Protein 8JUG (pdb70)

Organism: Homo sapiens (NCBI:txid9606)

Foldseek 3Di:
DWDFDVPQFADPDLEFEEEEPEEAPLDDPVLLVVLLVVLVCLLCQWFSHHYHYDHDDDTQEYEYEDAADDPDPDGHDAPDDDAWAAADGDPDRQLYIYGYNNFHEDCPPDDGDDSSLVSNCRNLRSRGIAADPDPLASRHPDDVHHGDPRSSVVSCVSGNGD

Radius of gyration: 14.59 Å; Cα contacts (8 Å, |Δi|>4): 348; chains: 2; bounding box: 38×33×32 Å

Nearest PDB structures (foldseek):
  8jug-assembly1_A  TM=1.006E+00  e=7.366E-38  Homo sapiens
  8juf-assembly1_A  TM=1.004E+00  e=1.292E-35  Homo sapiens
  8k4z-assembly1_A  TM=1.003E+00  e=5.601E-35  Homo sapiens
  7wxx-assembly1_A  TM=1.002E+00  e=4.047E-34  Homo sapiens
  2y6d-assembly1_A  TM=9.996E-01  e=8.112E-33  Homo sapiens

Solvent-accessible surface area: 8248 Å² total

B-factor: mean 16.6, std 6.63, range [6.47, 47.6]

Sequence (163 aa):
GYSLFPNSPKWTSKVVTYRIVVSYTRDLPHITVDRLVSKALNMWGKEIPLHFRKVVWGTADIMIGFARGAHGDSYPFDGPGNTLAHAFAPGTGLGGDAHFDEDERWTDGSSLGINFLYAATHQLGHSLGMGHSSDPNAVMYPTYNFKLSQDDIKGIQKLYGKRGG

GO terms:
  GO:0030335 positive regulation of cell migration (P, IDA)
  GO:0031293 membrane protein intracellular domain proteolysis (P, IMP)
  GO:0006509 membrane protein ectodomain proteolysis (P, IMP)
  GO:0005576 extracellular region (C, TAS)
  GO:0004222 metalloendopeptidase activity (F, TAS)
  GO:0006508 proteolysis (P, TAS)
  GO:0004252 serine-type endopeptidase activity (F, TAS)
  GO:0022617 extracellular matrix disassembly (P, TAS)
  GO:0030574 collagen catabolic process (P, TAS)
  GO:0005515 protein binding (F, IPI)
  GO:0008237 metallopeptidase activity (F, IDA)
  GO:0006508 proteolysis (P, IDA)
  GO:0004175 endopeptidase activity (F, IDA)
  GO:0070062 extracellular exosome (C, HDA)

Secondary structure (DSSP, 8-state):
-----TT----SSSEEEEEEEE--TTS-HHHHHHHHHHHHHHHHTTSS-EEEE-SSS--SEEEEEE-S--SSS----SSSS--EEE--SSSTTTT-EEEETTS-EESSSSSSEEHHHHHHHHHHHHHT----S-TTSTTSS-------HHHHHHHHHHH---/-

InterPro domains:
  IPR001818 Peptidase M10, metallopeptidase [PF00413] (103-259)
  IPR002477 Peptidoglycan binding-like [PF01471] (31-82)
  IPR006026 Peptidase, metallopeptidase [SM00235] (100-260)
  IPR021158 Peptidase M10A, cysteine switch, zinc binding site [PS00546] (85-92)
  IPR021190 Peptidase M10A [PR00138] (82-95)
  IPR021190 Peptidase M10A [PR00138] (129-144)
  IPR021190 Peptidase M10A [PR00138] (152-180)
  IPR021190 Peptidase M10A [PR00138] (211-236)
  IPR021190 Peptidase M10A [PR00138] (246-259)
  IPR024079 Metallopeptidase, catalytic domain superfamily [G3DSA:3.40.390.10] (22-267)
  IPR033739 Peptidase M10A, catalytic domain [cd04278] (103-259)
  IPR036365 PGBD-like superfamily [SSF47090] (23-92)

Structure (mmCIF, N/CA/C/O backbone):
data_8JUG
#
_entry.id   8JUG
#
_cell.length_a   76.060
_cell.length_b   76.060
_cell.length_c   61.890
_cell.angle_alpha   90.00
_cell.angle_beta   90.00
_cell.angle_gamma   90.00
#
_symmetry.space_group_name_H-M   'I 4'
#
loop_
_entity.id
_entity.type
_entity.pdbx_description
1 polymer Matrilysin
2 polymer 'Peptide Inhibitor'
3 non-polymer 'CALCIUM ION'
4 non-polymer 'ZINC ION'
5 water water
#
loop_
_atom_site.group_PDB
_atom_site.id
_atom_site.type_symbol
_atom_site.label_atom_id
_atom_site.label_alt_id
_atom_site.label_comp_id
_atom_site.label_asym_id
_atom_site.label_entity_id
_atom_site.label_seq_id
_atom_site.pdbx_PDB_ins_code
_atom_site.Cartn_x
_atom_site.Cartn_y
_atom_site.Cartn_z
_atom_site.occupancy
_atom_site.B_iso_or_equiv
_atom_site.auth_seq_id
_atom_site.auth_comp_id
_atom_site.auth_asym_id
_atom_site.auth_atom_id
_atom_site.pdbx_PDB_model_num
ATOM 1 N N . GLY A 1 2 ? 8.652 -18.684 -16.432 1.00 19.01 94 GLY A N 1
ATOM 2 C CA . GLY A 1 2 ? 8.738 -18.693 -14.944 1.00 16.86 94 GLY A CA 1
ATOM 3 C C . GLY A 1 2 ? 8.826 -20.105 -14.391 1.00 15.90 94 GLY A C 1
ATOM 4 O O . GLY A 1 2 ? 9.605 -20.905 -14.906 1.00 15.11 94 GLY A O 1
ATOM 5 N N . TYR A 1 3 ? 8.093 -20.354 -13.317 1.00 15.05 95 TYR A N 1
ATOM 6 C CA . TYR A 1 3 ? 8.152 -21.609 -12.517 1.00 14.97 95 TYR A CA 1
ATOM 7 C C . TYR A 1 3 ? 7.801 -22.829 -13.360 1.00 14.57 95 TYR A C 1
ATOM 8 O O . TYR A 1 3 ? 7.083 -22.742 -14.367 1.00 15.16 95 TYR A O 1
ATOM 17 N N . SER A 1 4 ? 8.304 -23.986 -12.932 1.00 13.37 96 SER A N 1
ATOM 18 C CA . SER A 1 4 ? 7.924 -25.349 -13.401 1.00 12.95 96 SER A CA 1
ATOM 19 C C . SER A 1 4 ? 7.408 -26.130 -12.197 1.00 12.74 96 SER A C 1
ATOM 20 O O . SER A 1 4 ? 7.885 -25.889 -11.077 1.00 11.61 96 SER A O 1
ATOM 23 N N . LEU A 1 5 ? 6.479 -27.034 -12.433 1.00 12.08 97 LEU A N 1
ATOM 24 C CA . LEU A 1 5 ? 6.165 -28.174 -11.530 1.00 12.57 97 LEU A CA 1
ATOM 25 C C . LEU A 1 5 ? 6.881 -29.413 -12.075 1.00 13.12 97 LEU A C 1
ATOM 26 O O . LEU A 1 5 ? 7.870 -29.264 -12.801 1.00 13.80 97 LEU A O 1
ATOM 31 N N . PHE A 1 6 ? 6.381 -30.595 -11.718 1.00 13.55 98 PHE A N 1
ATOM 32 C CA . PHE A 1 6 ? 6.762 -31.878 -12.330 1.00 14.26 98 PHE A CA 1
ATOM 33 C C . PHE A 1 6 ? 5.616 -32.372 -13.202 1.00 14.07 98 PHE A C 1
ATOM 34 O O . PHE A 1 6 ? 4.465 -32.034 -12.983 1.00 13.40 98 PHE A O 1
ATOM 42 N N . PRO A 1 7 ? 5.881 -33.206 -14.215 1.00 14.68 99 PRO A N 1
ATOM 43 C CA . PRO A 1 7 ? 4.793 -33.810 -14.988 1.00 16.68 99 PRO A CA 1
ATOM 44 C C . PRO A 1 7 ? 3.718 -34.438 -14.092 1.00 16.52 99 PRO A C 1
ATOM 45 O O . PRO A 1 7 ? 4.027 -35.214 -13.193 1.00 15.86 99 PRO A O 1
ATOM 49 N N . ASN A 1 8 ? 2.452 -34.081 -14.352 1.00 17.78 100 ASN A N 1
ATOM 50 C CA . ASN A 1 8 ? 1.236 -34.579 -13.668 1.00 17.74 100 ASN A CA 1
ATOM 51 C C . ASN A 1 8 ? 1.185 -34.060 -12.230 1.00 15.87 100 ASN A C 1
ATOM 52 O O . ASN A 1 8 ? 0.410 -34.603 -11.444 1.00 16.11 100 ASN A O 1
ATOM 57 N N . SER A 1 9 ? 1.947 -33.005 -11.919 1.00 14.73 101 SER A N 1
ATOM 58 C CA . SER A 1 9 ? 1.797 -32.239 -10.654 1.00 15.21 101 SER A CA 1
ATOM 59 C C . SER A 1 9 ? 1.759 -33.172 -9.458 1.00 14.25 101 SER A C 1
ATOM 60 O O . SER A 1 9 ? 0.818 -33.091 -8.672 1.00 13.67 101 SER A O 1
ATOM 63 N N . PRO A 1 10 ? 2.800 -33.997 -9.233 1.00 12.37 102 PRO A N 1
ATOM 64 C CA . PRO A 1 10 ? 2.916 -34.707 -7.982 1.00 11.87 102 PRO A CA 1
ATOM 65 C C . PRO A 1 10 ? 2.980 -33.697 -6.827 1.00 11.05 102 PRO A C 1
ATOM 66 O O . PRO A 1 10 ? 3.628 -32.670 -6.879 1.00 11.14 102 PRO A O 1
ATOM 70 N N . LYS A 1 11 ? 2.310 -34.057 -5.759 1.00 12.31 103 LYS A N 1
ATOM 71 C CA . LYS A 1 11 ? 2.194 -33.239 -4.556 1.00 11.84 103 LYS A CA 1
ATOM 72 C C . LYS A 1 11 ? 1.862 -34.147 -3.389 1.00 11.25 103 LYS A C 1
ATOM 73 O O . LYS A 1 11 ? 1.334 -35.267 -3.611 1.00 11.42 103 LYS A O 1
ATOM 79 N N . TRP A 1 12 ? 2.179 -33.672 -2.190 1.00 10.73 104 TRP A N 1
ATOM 80 C CA . TRP A 1 12 ? 1.783 -34.362 -0.952 1.00 10.75 104 TRP A CA 1
ATOM 81 C C . TRP A 1 12 ? 0.252 -34.345 -0.887 1.00 12.13 104 TRP A C 1
ATOM 82 O O . TRP A 1 12 ? -0.334 -33.334 -1.243 1.00 13.00 104 TRP A O 1
ATOM 93 N N . THR A 1 13 ? -0.339 -35.488 -0.550 1.00 12.39 105 THR A N 1
ATOM 94 C CA . THR A 1 13 ? -1.819 -35.616 -0.514 1.00 14.36 105 THR A CA 1
ATOM 95 C C . THR A 1 13 ? -2.370 -35.426 0.893 1.00 15.58 105 THR A C 1
ATOM 96 O O . THR A 1 13 ? -3.595 -35.338 1.029 1.00 17.41 105 THR A O 1
ATOM 100 N N . SER A 1 14 ? -1.551 -35.351 1.924 1.00 17.02 106 SER A N 1
ATOM 101 C CA . SER A 1 14 ? -2.020 -34.982 3.279 1.00 20.50 106 SER A CA 1
ATOM 102 C C . SER A 1 14 ? -1.670 -33.533 3.584 1.00 21.37 106 SER A C 1
ATOM 103 O O . SER A 1 14 ? -0.715 -33.015 2.985 1.00 18.86 106 SER A O 1
ATOM 106 N N . LYS A 1 15 ? -2.408 -32.936 4.516 1.00 19.10 107 LYS A N 1
ATOM 107 C CA . LYS A 1 15 ? -2.149 -31.576 5.036 1.00 20.64 107 LYS A CA 1
ATOM 108 C C . LYS A 1 15 ? -0.916 -31.561 5.942 1.00 18.00 107 LYS A C 1
ATOM 109 O O . LYS A 1 15 ? -0.413 -30.445 6.166 1.00 19.19 107 LYS A O 1
ATOM 115 N N . VAL A 1 16 ? -0.509 -32.708 6.499 1.00 15.87 108 VAL A N 1
ATOM 116 C CA . VAL A 1 16 ? 0.722 -32.826 7.333 1.00 17.24 108 VAL A CA 1
ATOM 117 C C . VAL A 1 16 ? 1.744 -33.665 6.576 1.00 14.88 108 VAL A C 1
ATOM 118 O O . VAL A 1 16 ? 1.398 -34.785 6.124 1.00 13.89 108 VAL A O 1
ATOM 122 N N . VAL A 1 17 ? 2.958 -33.128 6.465 1.00 14.36 109 VAL A N 1
ATOM 123 C CA . VAL A 1 17 ? 4.105 -33.818 5.826 1.00 14.46 109 VAL A CA 1
ATOM 124 C C . VAL A 1 17 ? 5.186 -33.988 6.887 1.00 12.98 109 VAL A C 1
ATOM 125 O O . VAL A 1 17 ? 5.568 -32.988 7.547 1.00 13.44 109 VAL A O 1
ATOM 129 N N . THR A 1 18 ? 5.641 -35.212 7.108 1.00 13.44 110 THR A N 1
ATOM 130 C CA . THR A 1 18 ? 6.694 -35.463 8.121 1.00 13.36 110 THR A CA 1
ATOM 131 C C . THR A 1 18 ? 8.056 -35.334 7.453 1.00 12.45 110 THR A C 1
ATOM 132 O O . THR A 1 18 ? 8.188 -35.609 6.234 1.00 12.23 110 THR A O 1
ATOM 136 N N . TYR A 1 19 ? 9.046 -34.885 8.205 1.00 13.46 111 TYR A N 1
ATOM 137 C CA . TYR A 1 19 ? 10.419 -34.837 7.646 1.00 13.25 111 TYR A CA 1
ATOM 138 C C . TYR A 1 19 ? 11.343 -35.349 8.725 1.00 12.49 111 TYR A C 1
ATOM 139 O O . TYR A 1 19 ? 11.006 -35.205 9.909 1.00 14.75 111 TYR A O 1
ATOM 148 N N . ARG A 1 20 ? 12.469 -35.918 8.312 1.00 11.97 112 ARG A N 1
ATOM 149 C CA . ARG A 1 20 ? 13.512 -36.393 9.255 1.00 11.77 112 ARG A CA 1
ATOM 150 C C . ARG A 1 20 ? 14.872 -36.046 8.677 1.00 13.01 112 ARG A C 1
ATOM 151 O O . ARG A 1 20 ? 15.048 -36.272 7.452 1.00 12.65 112 ARG A O 1
ATOM 159 N N . ILE A 1 21 ? 15.773 -35.517 9.496 1.00 13.25 113 ILE A N 1
ATOM 160 C CA . ILE A 1 21 ? 17.193 -35.390 9.096 1.00 12.96 113 ILE A CA 1
ATOM 161 C C . ILE A 1 21 ? 17.890 -36.655 9.564 1.00 14.36 113 ILE A C 1
ATOM 162 O O . ILE A 1 21 ? 18.057 -36.895 10.810 1.00 14.01 113 ILE A O 1
ATOM 167 N N A VAL A 1 22 ? 18.294 -37.444 8.583 0.50 15.00 114 VAL A N 1
ATOM 168 N N B VAL A 1 22 ? 18.270 -37.496 8.598 0.50 14.63 114 VAL A N 1
ATOM 169 C CA A VAL A 1 22 ? 18.745 -38.842 8.784 0.50 15.00 114 VAL A CA 1
ATOM 170 C CA B VAL A 1 22 ? 18.759 -38.883 8.859 0.50 14.41 114 VAL A CA 1
ATOM 171 C C A VAL A 1 22 ? 20.260 -38.864 8.948 0.50 15.65 114 VAL A C 1
ATOM 172 C C B VAL A 1 22 ? 20.284 -38.905 8.893 0.50 15.30 114 VAL A C 1
ATOM 173 O O A VAL A 1 22 ? 20.791 -39.837 9.502 0.50 17.29 114 VAL A O 1
ATOM 174 O O B VAL A 1 22 ? 20.853 -39.937 9.302 0.50 17.02 114 VAL A O 1
ATOM 181 N N . SER A 1 23 ? 20.945 -37.837 8.464 1.00 15.23 115 SER A N 1
ATOM 182 C CA . SER A 1 23 ? 22.413 -37.828 8.465 1.00 15.83 115 SER A CA 1
ATOM 183 C C . SER A 1 23 ? 22.879 -36.397 8.324 1.00 15.35 115 SER A C 1
ATOM 184 O O . SER A 1 23 ? 22.277 -35.652 7.554 1.00 16.37 115 SER A O 1
ATOM 187 N N . TYR A 1 24 ? 23.927 -36.080 9.072 1.00 16.22 116 TYR A N 1
ATOM 188 C CA . TYR A 1 24 ? 24.388 -34.701 9.294 1.00 15.98 116 TYR A CA 1
ATOM 189 C C . TYR A 1 24 ? 25.744 -34.530 8.614 1.00 17.20 116 TYR A C 1
ATOM 190 O O . TYR A 1 24 ? 26.307 -35.489 8.098 1.00 19.75 116 TYR A O 1
ATOM 199 N N . THR A 1 25 ? 26.227 -33.289 8.543 1.00 18.79 117 THR A N 1
ATOM 200 C CA . THR A 1 25 ? 27.566 -32.927 8.016 1.00 20.01 117 THR A CA 1
ATOM 201 C C . THR A 1 25 ? 28.462 -32.526 9.185 1.00 19.24 117 THR A C 1
ATOM 202 O O . THR A 1 25 ? 27.959 -31.906 10.137 1.00 20.87 117 THR A O 1
ATOM 206 N N . ARG A 1 26 ? 29.740 -32.886 9.112 1.00 22.25 118 ARG A N 1
ATOM 207 C CA . ARG A 1 26 ? 30.803 -32.467 10.063 1.00 23.67 118 ARG A CA 1
ATOM 208 C C . ARG A 1 26 ? 30.977 -30.943 9.991 1.00 22.03 118 ARG A C 1
ATOM 209 O O . ARG A 1 26 ? 31.528 -30.376 10.926 1.00 21.41 118 ARG A O 1
ATOM 217 N N . ASP A 1 27 ? 30.528 -30.303 8.907 1.00 18.94 119 ASP A N 1
ATOM 218 C CA . ASP A 1 27 ? 30.726 -28.852 8.647 1.00 18.26 119 ASP A CA 1
ATOM 219 C C . ASP A 1 27 ? 29.936 -28.000 9.641 1.00 18.71 119 ASP A C 1
ATOM 220 O O . ASP A 1 27 ? 30.324 -26.851 9.772 1.00 18.07 119 ASP A O 1
ATOM 225 N N . LEU A 1 28 ? 28.897 -28.553 10.278 1.00 18.38 120 LEU A N 1
ATOM 226 C CA . LEU A 1 28 ? 27.894 -27.804 11.077 1.00 19.53 120 LEU A CA 1
ATOM 227 C C . LEU A 1 28 ? 27.450 -28.590 12.301 1.00 19.71 120 LEU A C 1
ATOM 228 O O . LEU A 1 28 ? 27.363 -29.822 12.296 1.00 19.01 120 LEU A O 1
ATOM 233 N N . PRO A 1 29 ? 27.046 -27.894 13.382 1.00 19.96 121 PRO A N 1
ATOM 234 C CA . PRO A 1 29 ? 26.402 -28.580 14.492 1.00 19.25 121 PRO A CA 1
ATOM 235 C C . PRO A 1 29 ? 25.090 -29.207 13.975 1.00 17.37 121 PRO A C 1
ATOM 236 O O . PRO A 1 29 ? 24.477 -28.702 13.017 1.00 17.29 121 PRO A O 1
ATOM 240 N N . HIS A 1 30 ? 24.689 -30.319 14.568 1.00 16.17 122 HIS A N 1
ATOM 241 C CA . HIS A 1 30 ? 23.411 -30.972 14.188 1.00 15.62 122 HIS A CA 1
ATOM 242 C C . HIS A 1 30 ? 22.238 -30.000 14.341 1.00 16.19 122 HIS A C 1
ATOM 243 O O . HIS A 1 30 ? 21.347 -30.003 13.473 1.00 15.99 122 HIS A O 1
ATOM 250 N N . ILE A 1 31 ? 22.209 -29.227 15.427 1.00 16.13 123 ILE A N 1
ATOM 251 C CA . ILE A 1 31 ? 21.034 -28.384 15.765 1.00 16.97 123 ILE A CA 1
ATOM 252 C C . ILE A 1 31 ? 20.952 -27.262 14.724 1.00 15.73 123 ILE A C 1
ATOM 253 O O . ILE A 1 31 ? 19.845 -26.794 14.436 1.00 16.33 123 ILE A O 1
ATOM 258 N N . THR A 1 32 ? 22.083 -26.847 14.169 1.00 15.75 124 THR A N 1
ATOM 259 C CA . THR A 1 32 ? 22.122 -25.806 13.118 1.00 17.11 124 THR A CA 1
ATOM 260 C C . THR A 1 32 ? 21.461 -26.356 11.855 1.00 16.76 124 THR A C 1
ATOM 261 O O . THR A 1 32 ? 20.646 -25.625 11.259 1.00 16.25 124 THR A O 1
ATOM 265 N N . VAL A 1 33 ? 21.820 -27.571 11.423 1.00 14.85 125 VAL A N 1
ATOM 266 C CA . VAL A 1 33 ? 21.147 -28.201 10.255 1.00 16.53 125 VAL A CA 1
ATOM 267 C C . VAL A 1 33 ? 19.646 -28.307 10.546 1.00 15.57 125 VAL A C 1
ATOM 268 O O . VAL A 1 33 ? 18.866 -27.976 9.674 1.00 15.18 125 VAL A O 1
ATOM 272 N N . ASP A 1 34 ? 19.256 -28.701 11.762 1.00 15.56 126 ASP A N 1
ATOM 273 C CA . ASP A 1 34 ? 17.824 -28.850 12.143 1.00 16.38 126 ASP A CA 1
ATOM 274 C C . ASP A 1 34 ? 17.084 -27.520 11.974 1.00 16.48 126 ASP A C 1
ATOM 275 O O . ASP A 1 34 ? 15.976 -27.468 11.392 1.00 15.27 126 ASP A O 1
ATOM 280 N N . ARG A 1 35 ? 17.657 -26.456 12.506 1.00 16.13 127 ARG A N 1
ATOM 281 C CA . ARG A 1 35 ? 16.991 -25.131 12.495 1.00 15.71 127 ARG A CA 1
ATOM 282 C C . ARG A 1 35 ? 16.896 -24.609 11.061 1.00 13.74 127 ARG A C 1
ATOM 283 O O . ARG A 1 35 ? 15.869 -24.023 10.695 1.00 13.61 127 ARG A O 1
ATOM 291 N N . LEU A 1 36 ? 17.961 -24.751 10.276 1.00 13.55 128 LEU A N 1
ATOM 292 C CA . LEU A 1 36 ? 17.962 -24.273 8.883 1.00 13.47 128 LEU A CA 1
ATOM 293 C C . LEU A 1 36 ? 16.980 -25.085 8.033 1.00 12.65 128 LEU A C 1
ATOM 294 O O . LEU A 1 36 ? 16.267 -24.498 7.189 1.00 12.54 128 LEU A O 1
ATOM 299 N N . VAL A 1 37 ? 16.904 -26.403 8.235 1.00 12.86 129 VAL A N 1
ATOM 300 C CA . VAL A 1 37 ? 15.880 -27.186 7.498 1.00 12.41 129 VAL A CA 1
ATOM 301 C C . VAL A 1 37 ? 14.487 -26.663 7.893 1.00 12.72 129 VAL A C 1
ATOM 302 O O . VAL A 1 37 ? 13.643 -26.478 6.979 1.00 13.29 129 VAL A O 1
ATOM 306 N N . SER A 1 38 ? 14.245 -26.434 9.190 1.00 15.37 130 SER A N 1
ATOM 307 C CA . SER A 1 38 ? 12.932 -25.916 9.659 1.00 15.78 130 SER A CA 1
ATOM 308 C C . SER A 1 38 ? 12.663 -24.582 8.959 1.00 16.19 130 SER A C 1
ATOM 309 O O . SER A 1 38 ? 11.502 -24.345 8.482 1.00 15.85 130 SER A O 1
ATOM 312 N N . LYS A 1 39 ? 13.676 -23.719 8.876 1.00 16.48 131 LYS A N 1
ATOM 313 C CA . LYS A 1 39 ? 13.521 -22.355 8.296 1.00 17.05 131 LYS A CA 1
ATOM 314 C C . LYS A 1 39 ? 13.184 -22.495 6.805 1.00 16.10 131 LYS A C 1
ATOM 315 O O . LYS A 1 39 ? 12.217 -21.858 6.335 1.00 15.58 131 LYS A O 1
ATOM 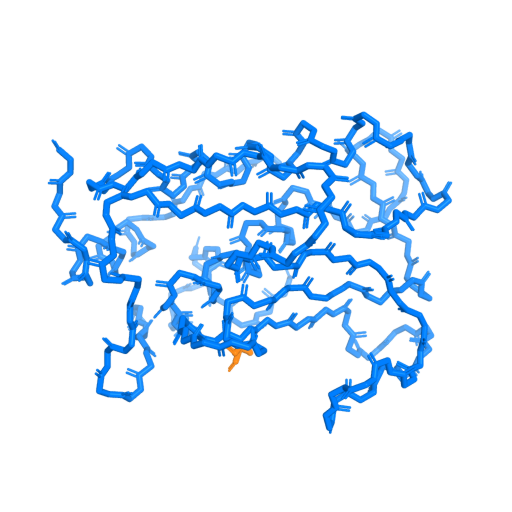321 N N . ALA A 1 40 ? 13.892 -23.380 6.095 1.00 13.59 132 ALA A N 1
ATOM 322 C CA . ALA A 1 40 ? 13.653 -23.652 4.668 1.00 12.82 132 ALA A CA 1
ATOM 323 C C . ALA A 1 40 ? 12.207 -24.118 4.480 1.00 14.89 132 ALA A C 1
ATOM 324 O O . ALA A 1 40 ? 11.501 -23.583 3.595 1.00 14.65 132 ALA A O 1
ATOM 326 N N . LEU A 1 41 ? 11.788 -25.118 5.248 1.00 13.74 133 LEU A N 1
ATOM 327 C CA . LEU A 1 41 ? 10.413 -25.656 5.061 1.00 15.12 133 LEU A CA 1
ATOM 328 C C . LEU A 1 41 ? 9.389 -24.539 5.291 1.00 15.95 133 LEU A C 1
ATOM 329 O O . LEU A 1 41 ? 8.402 -24.463 4.490 1.00 16.49 133 LEU A O 1
ATOM 334 N N . ASN A 1 42 ? 9.597 -23.707 6.325 1.00 16.49 134 ASN A N 1
ATOM 335 C CA . ASN A 1 42 ? 8.601 -22.660 6.698 1.00 18.31 134 ASN A CA 1
ATOM 336 C C . ASN A 1 42 ? 8.545 -21.566 5.635 1.00 18.20 134 ASN A C 1
ATOM 337 O O . ASN A 1 42 ? 7.462 -20.964 5.450 1.00 17.50 134 ASN A O 1
ATOM 342 N N . MET A 1 43 ? 9.628 -21.353 4.910 1.00 16.60 135 MET A N 1
ATOM 343 C CA . MET A 1 43 ? 9.611 -20.342 3.822 1.00 17.79 135 MET A CA 1
ATOM 344 C C . MET A 1 43 ? 8.582 -20.754 2.770 1.00 17.55 135 MET A C 1
ATOM 345 O O . MET A 1 43 ? 7.855 -19.867 2.260 1.00 17.28 135 MET A O 1
ATOM 350 N N . TRP A 1 44 ? 8.473 -22.060 2.485 1.00 15.36 136 TRP A N 1
ATOM 351 C CA . TRP A 1 44 ? 7.443 -22.590 1.564 1.00 13.43 136 TRP A CA 1
ATOM 352 C C . TRP A 1 44 ? 6.102 -22.696 2.309 1.00 14.06 136 TRP A C 1
ATOM 353 O O . TRP A 1 44 ? 5.023 -22.304 1.761 1.00 14.05 136 TRP A O 1
ATOM 364 N N . GLY A 1 45 ? 6.134 -23.233 3.530 1.00 15.93 137 GLY A N 1
ATOM 365 C CA . GLY A 1 45 ? 4.928 -23.624 4.273 1.00 17.18 137 GLY A CA 1
ATOM 366 C C . GLY A 1 45 ? 4.038 -22.438 4.564 1.00 17.60 137 GLY A C 1
ATOM 367 O O . GLY A 1 45 ? 2.812 -22.604 4.506 1.00 18.81 137 GLY A O 1
ATOM 368 N N . LYS A 1 46 ? 4.626 -21.266 4.823 1.00 17.18 138 LYS A N 1
ATOM 369 C CA . LYS A 1 46 ? 3.850 -20.025 5.147 1.00 17.78 138 LYS A CA 1
ATOM 370 C C . LYS A 1 46 ? 2.935 -19.628 3.966 1.00 18.82 138 LYS A C 1
ATOM 371 O O . LYS A 1 46 ? 1.964 -18.887 4.214 1.00 20.02 138 LYS A O 1
ATOM 377 N N . GLU A 1 47 ? 3.198 -20.070 2.732 1.00 16.01 139 GLU A N 1
ATOM 378 C CA . GLU A 1 47 ? 2.441 -19.676 1.514 1.00 16.82 139 GLU A CA 1
ATOM 379 C C . GLU A 1 47 ? 1.257 -20.607 1.241 1.00 16.30 139 GLU A C 1
ATOM 380 O O . GLU A 1 47 ? 0.352 -20.215 0.455 1.00 18.14 139 GLU A O 1
ATOM 386 N N . ILE A 1 48 ? 1.236 -21.797 1.823 1.00 16.07 140 ILE A N 1
ATOM 387 C CA . ILE A 1 48 ? 0.356 -22.918 1.364 1.00 16.73 140 ILE A CA 1
ATOM 388 C C . ILE A 1 48 ? -0.311 -23.608 2.546 1.00 18.23 140 ILE A C 1
ATOM 389 O O . ILE A 1 48 ? 0.138 -23.517 3.680 1.00 18.79 140 ILE A O 1
ATOM 394 N N . PRO A 1 49 ? -1.396 -24.359 2.287 1.00 19.23 141 PRO A N 1
ATOM 395 C CA . PRO A 1 49 ? -2.042 -25.139 3.338 1.00 20.83 141 PRO A CA 1
ATOM 396 C C . PRO A 1 49 ? -1.325 -26.490 3.479 1.00 21.44 141 PRO A C 1
ATOM 397 O O . PRO A 1 49 ? -1.759 -27.512 2.963 1.00 20.97 141 PRO A O 1
ATOM 401 N N . LEU A 1 50 ? -0.153 -26.421 4.109 1.00 20.11 142 LEU A N 1
ATOM 402 C CA . LEU A 1 50 ? 0.716 -27.591 4.373 1.00 19.55 142 LEU A CA 1
ATOM 403 C C . LEU A 1 50 ? 1.467 -27.300 5.673 1.00 18.78 142 LEU A C 1
ATOM 404 O O . LEU A 1 50 ? 1.936 -26.169 5.834 1.00 16.90 142 LEU A O 1
ATOM 409 N N . HIS A 1 51 ? 1.502 -28.278 6.567 1.00 18.54 143 HIS A N 1
ATOM 410 C CA . HIS A 1 51 ? 2.210 -28.257 7.875 1.00 19.73 143 HIS A CA 1
ATOM 411 C C . HIS A 1 51 ? 3.314 -29.311 7.838 1.00 17.67 143 HIS A C 1
ATOM 412 O O . HIS A 1 51 ? 3.100 -30.414 7.318 1.00 17.09 143 HIS A O 1
ATOM 419 N N . PHE A 1 52 ? 4.475 -28.982 8.389 1.00 16.35 144 PHE A N 1
ATOM 420 C CA . PHE A 1 52 ? 5.617 -29.916 8.485 1.00 15.53 144 PHE A CA 1
ATO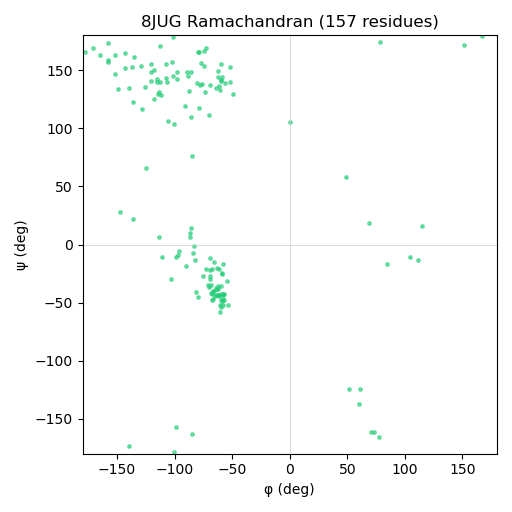M 421 C C . PHE A 1 52 ? 5.760 -30.384 9.940 1.00 16.32 144 PHE A C 1
ATOM 422 O O . PHE A 1 52 ? 5.648 -29.579 10.866 1.00 16.76 144 PHE A O 1
ATOM 430 N N . ARG A 1 53 ? 6.059 -31.670 10.118 1.00 16.93 145 ARG A N 1
ATOM 431 C CA . ARG A 1 53 ? 6.253 -32.291 11.446 1.00 17.77 145 ARG A CA 1
ATOM 432 C C . ARG A 1 53 ? 7.596 -33.016 11.408 1.00 17.23 145 ARG A C 1
ATOM 433 O O . ARG A 1 53 ? 7.734 -33.941 10.611 1.00 15.98 145 ARG A O 1
ATOM 441 N N . LYS A 1 54 ? 8.526 -32.581 12.240 1.00 17.03 146 LYS A N 1
ATOM 442 C CA . LYS A 1 54 ? 9.858 -33.199 12.402 1.00 17.28 146 LYS A CA 1
ATOM 443 C C . LYS A 1 54 ? 9.677 -34.506 13.176 1.00 18.04 146 LYS A C 1
ATOM 444 O O . LYS A 1 54 ? 8.944 -34.490 14.211 1.00 18.62 146 LYS A O 1
ATOM 450 N N . VAL A 1 55 ? 10.273 -35.593 12.674 1.00 16.92 147 VAL A N 1
ATOM 451 C CA . VAL A 1 55 ? 10.422 -36.864 13.429 1.00 17.09 147 VAL A CA 1
ATOM 452 C C . VAL A 1 55 ? 11.916 -37.175 13.531 1.00 18.08 147 VAL A C 1
ATOM 453 O O . VAL A 1 55 ? 12.715 -36.702 12.677 1.00 16.78 147 VAL A O 1
ATOM 457 N N . VAL A 1 56 ? 12.300 -37.936 14.543 1.00 16.77 148 VAL A N 1
ATOM 458 C CA . VAL A 1 56 ? 13.748 -38.201 14.789 1.00 17.39 148 VAL A CA 1
ATOM 459 C C . VAL A 1 56 ? 14.098 -39.670 14.570 1.00 18.08 148 VAL A C 1
ATOM 460 O O . VAL A 1 56 ? 15.272 -40.011 14.778 1.00 17.43 148 VAL A O 1
ATOM 464 N N . TRP A 1 57 ? 13.160 -40.472 14.080 1.00 16.73 149 TRP A N 1
ATOM 465 C CA . TRP A 1 57 ? 13.356 -41.930 13.873 1.00 17.07 149 TRP A CA 1
ATOM 466 C C . TRP A 1 57 ? 12.461 -42.365 12.720 1.00 15.75 149 TRP A C 1
ATOM 467 O O . TRP A 1 57 ? 11.474 -41.625 12.412 1.00 16.03 149 TRP A O 1
ATOM 478 N N . GLY A 1 58 ? 12.755 -43.550 12.169 1.00 17.62 150 GLY A N 1
ATOM 479 C CA . GLY A 1 58 ? 11.889 -44.242 11.207 1.00 16.55 150 GLY A CA 1
ATOM 480 C C . GLY A 1 58 ? 11.872 -43.525 9.887 1.00 16.50 150 GLY A C 1
ATOM 481 O O . GLY A 1 58 ? 12.786 -42.723 9.609 1.00 15.98 150 GLY A O 1
ATOM 482 N N . THR A 1 59 ? 10.867 -43.805 9.077 1.00 18.47 151 THR A N 1
ATOM 483 C CA . THR A 1 59 ? 10.825 -43.256 7.710 1.00 21.32 151 THR A CA 1
ATOM 484 C C . THR A 1 59 ? 9.770 -42.150 7.684 1.00 20.00 151 THR A C 1
ATOM 485 O O . THR A 1 59 ? 8.588 -42.441 7.752 1.00 23.08 151 THR A O 1
ATOM 489 N N . ALA A 1 60 ? 10.212 -40.894 7.626 1.00 16.68 152 ALA A N 1
ATOM 490 C CA . ALA A 1 60 ? 9.367 -39.723 7.328 1.00 15.42 152 ALA A CA 1
ATOM 491 C C . ALA A 1 60 ? 9.118 -39.594 5.816 1.00 14.59 152 ALA A C 1
ATOM 492 O O . ALA A 1 60 ? 9.829 -40.197 5.005 1.00 13.72 152 ALA A O 1
ATOM 494 N N . ASP A 1 61 ? 8.141 -38.765 5.460 1.00 12.06 153 ASP A N 1
ATOM 495 C CA . ASP A 1 61 ? 7.819 -38.478 4.039 1.00 12.49 153 ASP A CA 1
ATOM 496 C C . ASP A 1 61 ? 9.060 -37.875 3.397 1.00 11.20 153 ASP A C 1
ATOM 497 O O . ASP A 1 61 ? 9.423 -38.314 2.329 1.00 11.04 153 ASP A O 1
ATOM 502 N N . ILE A 1 62 ? 9.591 -36.817 3.988 1.00 11.07 154 ILE A N 1
ATOM 503 C CA . ILE A 1 62 ? 10.784 -36.147 3.418 1.00 10.88 154 ILE A CA 1
ATOM 504 C C . ILE A 1 62 ? 12.004 -36.616 4.223 1.00 10.36 154 ILE A C 1
ATOM 505 O O . ILE A 1 62 ? 12.163 -36.165 5.390 1.00 10.65 154 ILE A O 1
ATOM 510 N N . MET A 1 63 ? 12.808 -37.526 3.668 1.00 10.74 155 MET A N 1
ATOM 511 C CA . MET A 1 63 ? 14.065 -38.004 4.298 1.00 10.96 155 MET A CA 1
ATOM 512 C C . MET A 1 63 ? 15.194 -37.096 3.799 1.00 10.41 155 MET A C 1
ATOM 513 O O . MET A 1 63 ? 15.373 -36.995 2.598 1.00 9.38 155 MET A O 1
ATOM 518 N N . ILE A 1 64 ? 15.846 -36.403 4.717 1.00 10.39 156 ILE A N 1
ATOM 519 C CA . ILE A 1 64 ? 16.904 -35.403 4.407 1.00 10.61 156 ILE A CA 1
ATOM 520 C C . ILE A 1 64 ? 18.237 -35.882 4.927 1.00 10.46 156 ILE A C 1
ATOM 521 O O . ILE A 1 64 ? 18.322 -36.265 6.091 1.00 11.23 156 ILE A O 1
ATOM 526 N N . GLY A 1 65 ? 19.272 -35.836 4.116 1.00 10.58 157 GLY A N 1
ATOM 527 C CA . GLY A 1 65 ? 20.572 -36.167 4.708 1.00 10.04 157 GLY A CA 1
ATOM 528 C C . GLY A 1 65 ? 21.721 -35.893 3.798 1.00 9.85 157 GLY A C 1
ATOM 529 O O . GLY A 1 65 ? 21.501 -35.573 2.621 1.00 10.51 157 GLY A O 1
ATOM 530 N N . PHE A 1 66 ? 22.909 -35.962 4.371 1.00 10.13 158 PHE A N 1
ATOM 531 C CA . PHE A 1 66 ? 24.219 -35.797 3.714 1.00 10.47 158 PHE A CA 1
ATOM 532 C C . PHE A 1 66 ? 24.769 -37.179 3.426 1.00 10.66 158 PHE A C 1
ATOM 533 O O . PHE A 1 66 ? 24.545 -38.090 4.233 1.00 10.50 158 PHE A O 1
ATOM 541 N N . ALA A 1 67 ? 25.428 -37.334 2.296 1.00 10.88 159 ALA A N 1
ATOM 542 C CA . ALA A 1 67 ? 25.992 -38.631 1.892 1.00 10.87 159 ALA A CA 1
ATOM 543 C C . ALA A 1 67 ? 27.212 -38.392 1.011 1.00 11.79 159 ALA A C 1
ATOM 544 O O . ALA A 1 67 ? 27.241 -37.381 0.285 1.00 10.94 159 ALA A O 1
ATOM 546 N N . ARG A 1 68 ? 28.226 -39.252 1.080 1.00 12.73 160 ARG A N 1
ATOM 547 C CA . ARG A 1 68 ? 29.219 -39.279 -0.015 1.00 14.31 160 ARG A CA 1
ATOM 548 C C . ARG A 1 68 ? 28.967 -40.444 -0.974 1.00 11.49 160 ARG A C 1
ATOM 549 O O . ARG A 1 68 ? 28.462 -41.506 -0.554 1.00 11.60 160 ARG A O 1
ATOM 557 N N . GLY A 1 69 ? 29.227 -40.213 -2.250 1.00 9.72 161 GLY A N 1
ATOM 558 C CA . GLY A 1 69 ? 29.186 -41.241 -3.289 1.00 11.20 161 GLY A CA 1
ATOM 559 C C . GLY A 1 69 ? 27.818 -41.873 -3.395 1.00 9.58 161 GLY A C 1
ATOM 560 O O . GLY A 1 69 ? 26.743 -41.181 -3.263 1.00 10.30 161 GLY A O 1
ATOM 561 N N . ALA A 1 70 ? 27.772 -43.200 -3.536 1.00 9.34 162 ALA A N 1
ATOM 562 C CA . ALA A 1 70 ? 26.499 -43.921 -3.768 1.00 9.70 162 ALA A CA 1
ATOM 563 C C . ALA A 1 70 ? 25.812 -44.089 -2.420 1.00 10.18 162 ALA A C 1
ATOM 564 O O . ALA A 1 70 ? 26.452 -44.346 -1.403 1.00 10.82 162 ALA A O 1
ATOM 566 N N . HIS A 1 71 ? 24.498 -43.902 -2.417 1.00 9.02 163 HIS A N 1
ATOM 567 C CA . HIS A 1 71 ? 23.745 -43.864 -1.167 1.00 10.54 163 HIS A CA 1
ATOM 568 C C . HIS A 1 71 ? 22.339 -44.423 -1.372 1.00 10.77 163 HIS A C 1
ATOM 569 O O . HIS A 1 71 ? 21.521 -44.156 -0.491 1.00 11.74 163 HIS A O 1
ATOM 576 N N . GLY A 1 72 ? 22.168 -45.333 -2.340 1.00 12.29 164 GLY A N 1
ATOM 577 C CA . GLY A 1 72 ? 20.989 -46.217 -2.350 1.00 13.35 164 GLY A CA 1
ATOM 578 C C . GLY A 1 72 ? 19.974 -45.799 -3.380 1.00 13.80 164 GLY A C 1
ATOM 579 O O . GLY A 1 72 ? 19.115 -46.654 -3.661 1.00 17.35 164 GLY A O 1
ATOM 580 N N . ASP A 1 73 ? 20.096 -44.616 -3.993 1.00 12.67 165 ASP A N 1
ATOM 581 C CA . ASP A 1 73 ? 19.269 -44.228 -5.172 1.00 14.51 165 ASP A CA 1
ATOM 582 C C . ASP A 1 73 ? 20.141 -44.411 -6.450 1.00 15.76 165 ASP A C 1
ATOM 583 O O . ASP A 1 73 ? 21.366 -44.705 -6.337 1.00 22.09 165 ASP A O 1
ATOM 588 N N . SER A 1 74 ? 19.611 -44.158 -7.638 1.00 20.65 166 SER A N 1
ATOM 589 C CA . SER A 1 74 ? 20.353 -44.326 -8.924 1.00 21.78 166 SER A CA 1
ATOM 590 C C . SER A 1 74 ? 21.160 -43.074 -9.244 1.00 18.86 166 SER A C 1
ATOM 591 O O . SER A 1 74 ? 21.537 -42.920 -10.423 1.00 21.60 166 SER A O 1
ATOM 594 N N . TYR A 1 75 ? 21.348 -42.170 -8.260 1.00 18.69 167 TYR A N 1
ATOM 595 C CA . TYR A 1 75 ? 22.003 -40.846 -8.438 1.00 16.35 167 TYR A CA 1
ATOM 596 C C . TYR A 1 75 ? 23.171 -40.705 -7.465 1.00 13.83 167 TYR A C 1
ATOM 597 O O . TYR A 1 75 ? 23.168 -39.912 -6.525 1.00 12.03 167 TYR A O 1
ATOM 606 N N . PRO A 1 76 ? 24.236 -41.517 -7.606 1.00 12.66 168 PRO A N 1
ATOM 607 C CA . PRO A 1 76 ? 25.34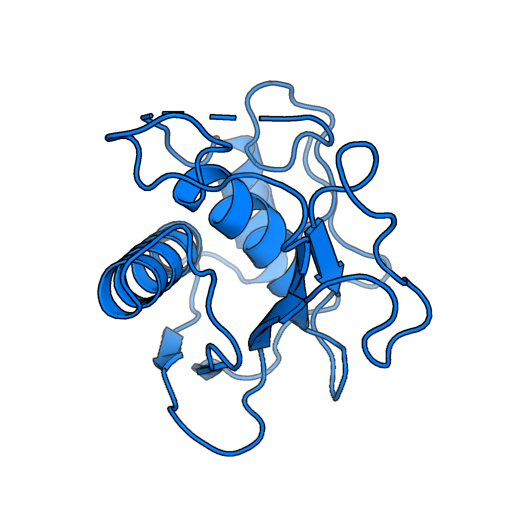5 -41.419 -6.683 1.00 11.25 168 PRO A CA 1
ATOM 608 C C . PRO A 1 76 ? 25.978 -40.023 -6.787 1.00 11.15 168 PRO A C 1
ATOM 609 O O . PRO A 1 76 ? 26.091 -39.460 -7.852 1.00 11.71 168 PRO A O 1
ATOM 613 N N . PHE A 1 77 ? 26.419 -39.525 -5.648 1.00 10.31 169 PHE A N 1
ATOM 614 C CA . PHE A 1 77 ? 27.243 -38.303 -5.613 1.00 10.13 169 PHE A CA 1
ATOM 615 C C . PHE A 1 77 ? 28.639 -38.636 -6.141 1.00 11.13 169 PHE A C 1
ATOM 616 O O . PHE A 1 77 ? 29.033 -39.820 -6.299 1.00 11.52 169 PHE A O 1
ATOM 624 N N . ASP A 1 78 ? 29.403 -37.572 -6.373 1.00 11.65 170 ASP A N 1
ATOM 625 C CA . ASP A 1 78 ? 30.488 -37.588 -7.382 1.00 11.71 170 ASP A CA 1
ATOM 626 C C . ASP A 1 78 ? 31.731 -36.912 -6.811 1.00 11.53 170 ASP A C 1
ATOM 627 O O . ASP A 1 78 ? 32.616 -36.561 -7.596 1.00 14.65 170 ASP A O 1
ATOM 632 N N . GLY A 1 79 ? 31.827 -36.843 -5.495 1.00 11.80 171 GLY A N 1
ATOM 633 C CA . GLY A 1 79 ? 32.946 -36.261 -4.745 1.00 11.17 171 GLY A CA 1
ATOM 634 C C . GLY A 1 79 ? 32.922 -34.737 -4.836 1.00 12.09 171 GLY A C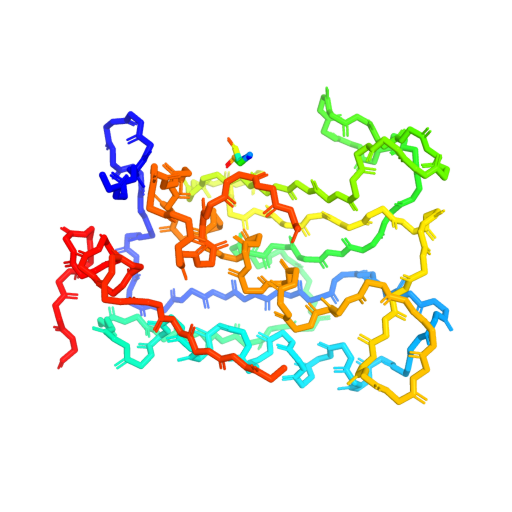 1
ATOM 635 O O . GLY A 1 79 ? 31.907 -34.146 -5.193 1.00 12.20 171 GLY A O 1
ATOM 636 N N . PRO A 1 80 ? 34.069 -34.081 -4.546 1.00 11.58 172 PRO A N 1
ATOM 637 C CA . PRO A 1 80 ? 34.129 -32.614 -4.537 1.00 11.88 172 PRO A CA 1
ATOM 638 C C . PRO A 1 80 ? 33.782 -31.991 -5.901 1.00 12.40 172 PRO A C 1
ATOM 639 O O . PRO A 1 80 ? 34.266 -32.403 -6.958 1.00 14.27 172 PRO A O 1
ATOM 643 N N . GLY A 1 81 ? 32.916 -30.979 -5.850 1.00 11.02 173 GLY A N 1
ATOM 644 C CA . GLY A 1 81 ? 32.463 -30.272 -7.052 1.00 11.69 173 GLY A CA 1
ATOM 645 C C . GLY A 1 81 ? 31.425 -31.020 -7.851 1.00 12.07 173 GLY A C 1
ATOM 646 O O . GLY A 1 81 ? 30.777 -31.955 -7.302 1.00 10.54 173 GLY A O 1
ATOM 647 N N . ASN A 1 82 ? 31.186 -30.587 -9.092 1.00 13.60 174 ASN A N 1
ATOM 648 C CA . ASN A 1 82 ? 30.088 -31.114 -9.948 1.00 14.59 174 ASN A CA 1
ATOM 649 C C . ASN A 1 82 ? 28.784 -31.054 -9.138 1.00 14.25 174 ASN A C 1
ATOM 650 O O . ASN A 1 82 ? 28.450 -29.970 -8.639 1.00 14.99 174 ASN A O 1
ATOM 655 N N . THR A 1 83 ? 28.076 -32.174 -8.969 1.00 12.42 175 THR A N 1
ATOM 656 C CA . THR A 1 83 ? 26.749 -32.151 -8.301 1.00 12.36 175 THR A CA 1
ATOM 657 C C . THR A 1 83 ? 26.910 -31.845 -6.806 1.00 11.87 175 THR A C 1
ATOM 658 O O . THR A 1 83 ? 27.851 -32.367 -6.184 1.00 10.84 175 THR A O 1
ATOM 662 N N . LEU A 1 84 ? 26.046 -30.983 -6.269 1.00 10.33 176 LEU A N 1
ATOM 663 C CA . LEU A 1 84 ? 26.110 -30.553 -4.866 1.00 10.51 176 LEU A CA 1
ATOM 664 C C . LEU A 1 84 ? 25.044 -31.264 -4.045 1.00 9.73 176 LEU A C 1
ATOM 665 O O . LEU A 1 84 ? 25.256 -31.461 -2.866 1.00 10.53 176 LEU A O 1
ATOM 670 N N . ALA A 1 85 ? 23.919 -31.620 -4.657 1.00 10.56 177 ALA A N 1
ATOM 671 C CA . ALA A 1 85 ? 22.712 -32.023 -3.930 1.00 10.36 177 ALA A CA 1
ATOM 672 C C . ALA A 1 85 ? 21.689 -32.400 -4.968 1.00 9.65 177 ALA A C 1
ATOM 673 O O . ALA A 1 85 ? 21.785 -32.014 -6.161 1.00 9.29 177 ALA A O 1
ATOM 675 N N . HIS A 1 86 ? 20.633 -33.065 -4.523 1.00 9.52 178 HIS A N 1
ATOM 676 C CA . HIS A 1 86 ? 19.505 -33.390 -5.421 1.00 8.99 178 HIS A CA 1
ATOM 677 C C . HIS A 1 86 ? 18.289 -33.802 -4.578 1.00 8.07 178 HIS A C 1
ATOM 678 O O . HIS A 1 86 ? 18.436 -34.064 -3.381 1.00 7.80 178 HIS A O 1
ATOM 685 N N . ALA A 1 87 ? 17.092 -33.804 -5.153 1.00 8.56 179 ALA A N 1
ATOM 686 C CA . ALA A 1 87 ? 15.864 -34.057 -4.375 1.00 8.09 179 ALA A CA 1
ATOM 687 C C . ALA A 1 87 ? 14.792 -34.540 -5.329 1.00 8.69 179 ALA A C 1
ATOM 688 O O . ALA A 1 87 ? 14.939 -34.403 -6.561 1.00 9.28 179 ALA A O 1
ATOM 690 N N . PHE A 1 88 ? 13.811 -35.218 -4.759 1.00 9.61 180 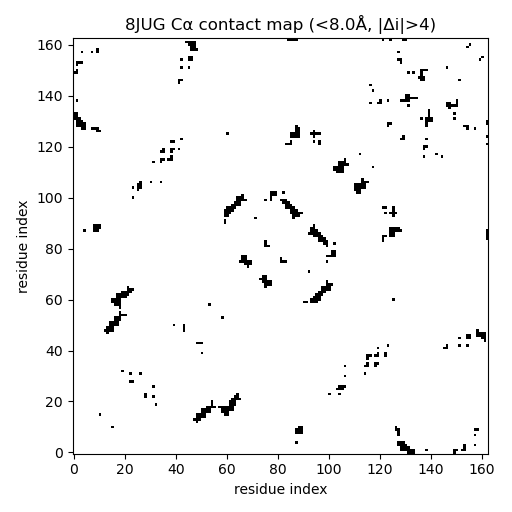PHE A N 1
ATOM 691 C CA . PHE A 1 88 ? 12.827 -35.960 -5.557 1.00 9.59 180 PHE A CA 1
ATOM 692 C C . PHE A 1 88 ? 11.465 -35.345 -5.366 1.00 8.93 180 PHE A C 1
ATOM 693 O O . PHE A 1 88 ? 11.113 -35.057 -4.247 1.00 9.53 180 PHE A O 1
ATOM 701 N N . ALA A 1 89 ? 10.714 -35.324 -6.448 1.00 9.27 181 ALA A N 1
ATOM 702 C CA . ALA A 1 89 ? 9.274 -34.947 -6.406 1.00 9.65 181 ALA A CA 1
ATOM 703 C C . ALA A 1 89 ? 8.487 -35.751 -5.345 1.00 9.64 181 ALA A C 1
ATOM 704 O O . ALA A 1 89 ? 8.819 -36.898 -5.058 1.00 10.26 181 ALA A O 1
ATOM 706 N N . PRO A 1 90 ? 7.386 -35.191 -4.801 1.00 9.52 182 PRO A N 1
ATOM 707 C CA . PRO A 1 90 ? 6.519 -35.840 -3.828 1.00 8.64 182 PRO A CA 1
ATOM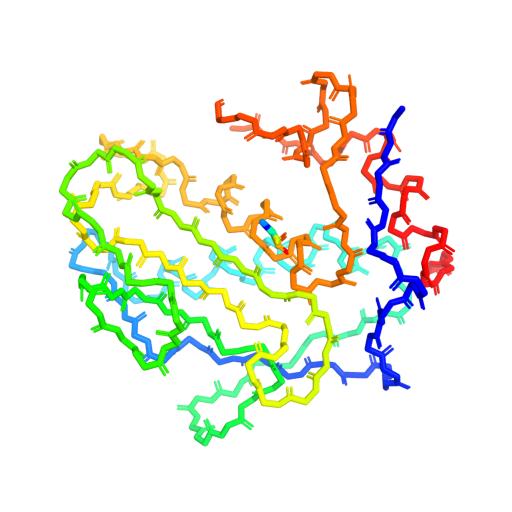 708 C C . PRO A 1 90 ? 6.099 -37.232 -4.362 1.00 9.66 182 PRO A C 1
ATOM 709 O O . PRO A 1 90 ? 5.773 -37.409 -5.542 1.00 12.01 182 PRO A O 1
ATOM 713 N N . GLY A 1 91 ? 6.062 -38.203 -3.474 1.00 11.04 183 GLY A N 1
ATOM 714 C CA . GLY A 1 91 ? 5.615 -39.564 -3.751 1.00 11.25 183 GLY A CA 1
ATOM 715 C C . GLY A 1 91 ? 6.017 -40.426 -2.597 1.00 11.96 183 GLY A C 1
ATOM 716 O O . GLY A 1 91 ? 6.611 -39.898 -1.629 1.00 13.10 183 GLY A O 1
ATOM 717 N N . THR A 1 92 ? 5.690 -41.710 -2.662 1.00 12.53 184 THR A N 1
ATOM 718 C CA . THR A 1 92 ? 6.098 -42.646 -1.597 1.00 12.05 184 THR A CA 1
ATOM 719 C C . THR A 1 92 ? 7.590 -42.923 -1.755 1.00 12.16 184 THR A C 1
ATOM 720 O O . THR A 1 92 ? 8.137 -42.628 -2.822 1.00 12.47 184 THR A O 1
ATOM 724 N N . GLY A 1 93 ? 8.194 -43.514 -0.730 1.00 12.00 185 GLY A N 1
ATOM 725 C CA . GLY A 1 93 ? 9.593 -43.991 -0.786 1.00 12.30 185 GLY A CA 1
ATOM 726 C C . GLY A 1 93 ? 10.555 -42.843 -1.057 1.00 11.36 185 GLY A C 1
ATOM 727 O O . GLY A 1 93 ? 10.554 -41.902 -0.301 1.00 10.73 185 GLY A O 1
ATOM 728 N N . LEU A 1 94 ? 11.364 -42.966 -2.107 1.00 11.91 186 LEU A N 1
ATOM 729 C CA . LEU A 1 94 ? 12.343 -41.926 -2.466 1.00 12.22 186 LEU A CA 1
ATOM 730 C C . LEU A 1 94 ? 11.632 -40.593 -2.729 1.00 11.64 186 LEU A C 1
ATOM 731 O O . LEU A 1 94 ? 12.232 -39.537 -2.572 1.00 10.59 186 LEU A O 1
ATOM 736 N N . GLY A 1 95 ? 10.358 -40.566 -3.100 1.00 10.52 187 GLY A N 1
ATOM 737 C CA . GLY A 1 95 ? 9.714 -39.280 -3.370 1.00 9.78 187 GLY A CA 1
ATOM 738 C C . GLY A 1 95 ? 9.820 -38.357 -2.187 1.00 9.37 187 GLY A C 1
ATOM 739 O O . GLY A 1 95 ? 9.740 -38.784 -1.010 1.00 9.76 187 GLY A O 1
ATOM 740 N N . GLY A 1 96 ? 10.079 -37.093 -2.447 1.00 9.86 188 GLY A N 1
ATOM 741 C CA . GLY A 1 96 ? 10.216 -36.050 -1.411 1.00 9.59 188 GLY A CA 1
ATOM 742 C C . GLY A 1 96 ? 11.615 -35.984 -0.820 1.00 10.02 188 GLY A C 1
ATOM 743 O O . GLY A 1 96 ? 11.875 -34.993 -0.115 1.00 10.34 188 GLY A O 1
ATOM 744 N N . ASP A 1 97 ? 12.447 -36.996 -0.992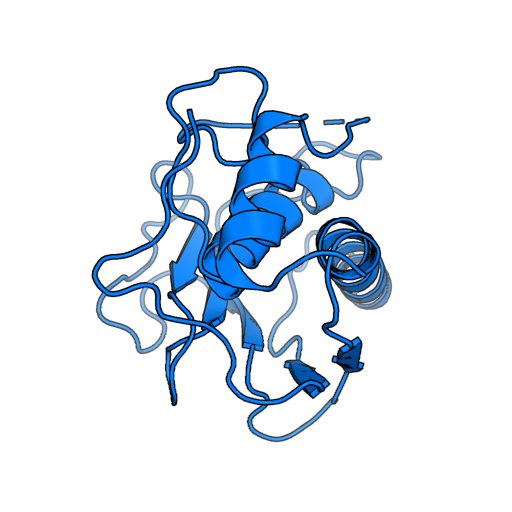 1.00 9.60 189 ASP A N 1
ATOM 745 C CA . ASP A 1 97 ? 13.711 -37.053 -0.221 1.00 9.11 189 ASP A CA 1
ATOM 746 C C . ASP A 1 97 ? 14.710 -36.035 -0.776 1.00 8.98 189 ASP A C 1
ATOM 747 O O . ASP A 1 97 ? 14.603 -35.749 -1.983 1.00 8.69 189 ASP A O 1
ATOM 752 N N . ALA A 1 98 ? 15.637 -35.554 0.060 1.00 8.45 190 ALA A N 1
ATOM 753 C CA . ALA A 1 98 ? 16.546 -34.450 -0.312 1.00 8.35 190 ALA A CA 1
ATOM 754 C C . ALA A 1 98 ? 17.940 -34.855 0.179 1.00 7.88 190 ALA A C 1
ATOM 755 O O . ALA A 1 98 ? 18.098 -35.082 1.429 1.00 8.03 190 ALA A O 1
ATOM 757 N N . HIS A 1 99 ? 18.922 -34.910 -0.703 1.00 9.13 191 HIS A N 1
ATOM 758 C CA . HIS A 1 99 ? 20.279 -35.432 -0.432 1.00 8.79 191 HIS A CA 1
ATOM 759 C C . HIS A 1 99 ? 21.283 -34.326 -0.701 1.00 9.29 191 HIS A C 1
ATOM 760 O O . HIS A 1 99 ? 21.154 -33.626 -1.701 1.00 10.07 191 HIS A O 1
ATOM 767 N N . PHE A 1 100 ? 22.298 -34.253 0.143 1.00 9.47 192 PHE A N 1
ATOM 768 C CA . PHE A 1 100 ? 23.361 -33.218 0.039 1.00 9.14 192 PHE A CA 1
ATOM 769 C C . PHE A 1 100 ? 24.694 -33.951 0.005 1.00 8.68 192 PHE A C 1
ATOM 770 O O . PHE A 1 100 ? 24.871 -34.943 0.798 1.00 8.33 192 PHE A O 1
ATOM 778 N N . ASP A 1 101 ? 25.567 -33.515 -0.897 1.00 8.77 193 ASP A N 1
ATOM 779 C CA . ASP A 1 101 ? 26.877 -34.187 -1.084 1.00 8.60 193 ASP A CA 1
ATOM 780 C C . ASP A 1 101 ? 27.806 -33.727 0.033 1.00 9.97 193 ASP A C 1
ATOM 781 O O . ASP A 1 101 ? 28.135 -32.526 0.127 1.00 10.23 193 ASP A O 1
ATOM 786 N N . GLU A 1 102 ? 28.229 -34.683 0.849 1.00 10.20 194 GLU A N 1
ATOM 787 C CA . GLU A 1 102 ? 29.157 -34.474 1.977 1.00 12.29 194 GLU A CA 1
ATOM 788 C C . GLU A 1 102 ? 30.562 -34.041 1.520 1.00 10.49 194 GLU A C 1
ATOM 789 O O . GLU A 1 102 ? 31.282 -33.468 2.367 1.00 10.09 194 GLU A O 1
ATOM 795 N N . ASP A 1 103 ? 30.879 -34.205 0.246 1.00 10.58 195 ASP A N 1
ATOM 796 C CA . ASP A 1 103 ? 32.224 -33.880 -0.300 1.00 11.14 195 ASP A CA 1
ATOM 797 C C . ASP A 1 103 ? 32.288 -32.395 -0.708 1.00 10.88 195 ASP A C 1
ATOM 798 O O . ASP A 1 103 ? 33.310 -32.036 -1.281 1.00 12.72 195 ASP A O 1
ATOM 803 N N . GLU A 1 104 ? 31.262 -31.585 -0.423 1.00 9.95 196 GLU A N 1
ATOM 804 C CA . GLU A 1 104 ? 31.353 -30.091 -0.513 1.00 9.03 196 GLU A CA 1
ATOM 805 C C . GLU A 1 104 ? 31.543 -29.512 0.877 1.00 9.49 196 GLU A C 1
ATOM 806 O O . GLU A 1 104 ? 31.600 -30.258 1.870 1.00 13.38 196 GLU A O 1
ATOM 812 N N . ARG A 1 105 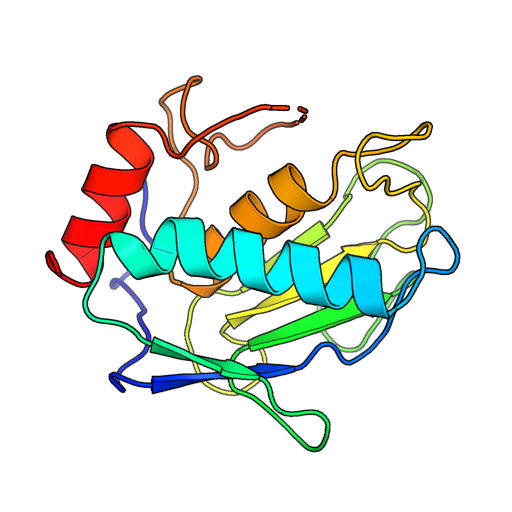? 31.610 -28.174 0.973 1.00 9.87 197 ARG A N 1
ATOM 813 C CA . ARG A 1 105 ? 31.575 -27.500 2.273 1.00 11.21 197 ARG A CA 1
ATOM 814 C C . ARG A 1 105 ? 30.298 -26.675 2.381 1.00 11.01 197 ARG A C 1
ATOM 815 O O . ARG A 1 105 ? 30.043 -25.824 1.476 1.00 11.39 197 ARG A O 1
ATOM 823 N N . TRP A 1 106 ? 29.599 -26.879 3.500 1.00 11.40 198 TRP A N 1
ATOM 824 C CA . TRP A 1 106 ? 28.297 -26.241 3.800 1.00 11.62 198 TRP A CA 1
ATOM 825 C C . TRP A 1 106 ? 28.480 -25.277 4.959 1.00 12.72 198 TRP A C 1
ATOM 826 O O . TRP A 1 106 ? 29.169 -25.656 5.902 1.00 12.37 198 TRP A O 1
ATOM 837 N N . THR A 1 107 ? 27.837 -24.119 4.868 1.00 12.88 199 THR A N 1
ATOM 838 C CA . THR A 1 107 ? 27.882 -23.104 5.957 1.00 13.74 199 THR A CA 1
ATOM 839 C C . THR A 1 107 ? 26.480 -22.626 6.354 1.00 13.80 199 THR A C 1
ATOM 840 O O . THR A 1 107 ? 25.525 -22.664 5.525 1.00 14.25 199 THR A O 1
ATOM 844 N N . ASP A 1 108 ? 26.409 -22.193 7.610 1.00 16.03 200 ASP A N 1
ATOM 845 C CA . ASP A 1 108 ? 25.272 -21.444 8.208 1.00 16.24 200 ASP A CA 1
ATOM 846 C C . ASP A 1 108 ? 25.398 -19.959 7.869 1.00 19.13 200 ASP A C 1
ATOM 847 O O . ASP A 1 108 ? 24.506 -19.223 8.259 1.00 20.16 200 ASP A O 1
ATOM 852 N N . GLY A 1 109 ? 26.449 -19.555 7.164 1.00 18.85 201 GLY A N 1
ATOM 853 C CA . GLY A 1 109 ? 26.670 -18.152 6.769 1.00 19.86 201 GLY A CA 1
ATOM 854 C C . GLY A 1 109 ? 27.855 -17.545 7.485 1.00 20.31 201 GLY A C 1
ATOM 855 O O . GLY A 1 109 ? 28.345 -16.467 7.009 1.00 22.86 201 GLY A O 1
ATOM 856 N N . SER A 1 110 ? 28.344 -18.206 8.534 1.00 19.64 202 SER A N 1
ATOM 857 C CA . SER A 1 110 ? 29.379 -17.698 9.475 1.00 20.88 202 SER A CA 1
ATOM 858 C C . SER A 1 110 ? 30.756 -18.202 9.062 1.00 21.54 202 SER A C 1
ATOM 859 O O . SER A 1 110 ? 31.770 -17.802 9.682 1.00 22.53 202 SER A O 1
ATOM 862 N N . SER A 1 111 ? 30.796 -19.061 8.052 1.00 21.11 203 SER A N 1
ATOM 863 C CA . SER A 1 111 ? 32.058 -19.659 7.575 1.00 19.75 203 SER A CA 1
ATOM 864 C C . SER A 1 111 ? 32.034 -19.706 6.055 1.00 17.01 203 SER A C 1
ATOM 865 O O . SER A 1 111 ? 31.142 -19.191 5.425 1.00 20.34 203 SER A O 1
ATOM 868 N N . LEU A 1 112 ? 33.049 -20.341 5.525 1.00 16.27 204 LEU A N 1
ATOM 869 C CA . LEU A 1 112 ? 33.210 -20.649 4.103 1.00 15.25 204 LEU A CA 1
ATOM 870 C C . LEU A 1 112 ? 32.279 -21.821 3.795 1.00 13.33 204 LEU A C 1
ATOM 871 O O . LEU A 1 112 ? 32.240 -22.803 4.585 1.00 14.10 204 LEU A O 1
ATOM 876 N N . GLY A 1 113 ? 31.595 -21.753 2.644 1.00 13.05 205 GLY A N 1
ATOM 877 C CA . GLY A 1 113 ? 30.770 -22.869 2.150 1.00 11.39 205 GLY A CA 1
ATOM 878 C C . GLY A 1 113 ? 29.599 -22.448 1.304 1.00 10.75 205 GLY A C 1
ATOM 879 O O . GLY A 1 113 ? 29.282 -21.269 1.151 1.00 11.06 205 GLY A O 1
ATOM 880 N N . ILE A 1 114 ? 28.961 -23.448 0.729 1.00 10.74 206 ILE A N 1
ATOM 881 C CA . ILE A 1 114 ? 27.622 -23.282 0.113 1.00 10.15 206 ILE A CA 1
ATOM 882 C C . ILE A 1 114 ? 26.677 -22.843 1.230 1.00 10.02 206 ILE A C 1
ATOM 883 O O . ILE A 1 114 ? 26.630 -23.472 2.273 1.00 10.87 206 ILE A O 1
ATOM 888 N N . ASN A 1 115 ? 25.823 -21.871 0.957 1.00 10.90 207 ASN A N 1
ATOM 889 C CA . ASN A 1 115 ? 24.814 -21.476 1.953 1.00 12.04 207 ASN A CA 1
ATOM 890 C C . ASN A 1 115 ? 23.753 -22.588 2.093 1.00 11.37 207 ASN A C 1
ATOM 891 O O . ASN A 1 115 ? 23.012 -22.850 1.148 1.00 11.07 207 ASN A O 1
ATOM 896 N N . PHE A 1 116 ? 23.725 -23.247 3.230 1.00 10.45 208 PHE A N 1
ATOM 897 C CA . PHE A 1 116 ? 22.888 -24.450 3.414 1.00 10.30 208 PHE A CA 1
ATOM 898 C C . PHE A 1 116 ? 21.408 -24.003 3.431 1.00 10.74 208 PHE A C 1
ATOM 899 O O . PHE A 1 116 ? 20.573 -24.730 2.898 1.00 10.58 208 PHE A O 1
ATOM 907 N N . LEU A 1 117 ? 21.077 -22.846 3.997 1.00 10.44 209 LEU A N 1
ATOM 908 C CA . LEU A 1 117 ? 19.664 -22.419 3.998 1.00 10.92 209 LEU A CA 1
ATOM 909 C C . LEU A 1 117 ? 19.204 -22.274 2.553 1.00 10.89 209 LEU A C 1
ATOM 910 O O . LEU A 1 117 ? 18.083 -22.735 2.257 1.00 12.20 209 LEU A O 1
ATOM 915 N N . TYR A 1 118 ? 19.936 -21.513 1.717 1.00 11.43 210 TYR A N 1
ATOM 916 C CA . TYR A 1 118 ? 19.575 -21.362 0.306 1.00 11.15 210 TYR A CA 1
ATOM 917 C C . TYR A 1 118 ? 19.433 -22.766 -0.341 1.00 10.60 210 TYR A C 1
ATOM 918 O O . TYR A 1 118 ? 18.454 -23.083 -1.021 1.00 10.55 210 TYR A O 1
ATOM 927 N N . ALA A 1 119 ? 20.448 -23.600 -0.190 1.00 10.58 211 ALA A N 1
ATOM 928 C CA . ALA A 1 119 ? 20.481 -24.919 -0.865 1.00 9.36 211 ALA A CA 1
ATOM 929 C C . ALA A 1 119 ? 19.304 -25.781 -0.374 1.00 8.76 211 ALA A C 1
ATOM 930 O O . ALA A 1 119 ? 18.642 -26.372 -1.193 1.00 9.42 211 ALA A O 1
ATOM 932 N N . ALA A 1 120 ? 19.038 -25.781 0.916 1.00 8.61 212 ALA A N 1
ATOM 933 C CA . ALA A 1 120 ? 17.955 -26.597 1.486 1.00 8.55 212 ALA A CA 1
ATOM 934 C C . ALA A 1 120 ? 16.614 -26.024 1.013 1.00 9.47 212 ALA A C 1
ATOM 935 O O . ALA A 1 120 ? 15.736 -26.817 0.668 1.00 10.53 212 ALA A O 1
ATOM 937 N N . THR A 1 121 ? 16.498 -24.691 0.863 1.00 9.96 213 THR A N 1
ATOM 938 C CA . THR A 1 121 ? 15.218 -24.140 0.341 1.00 10.13 213 THR A CA 1
ATOM 939 C C . THR A 1 121 ? 15.016 -24.598 -1.115 1.00 10.41 213 THR A C 1
ATOM 940 O O . THR A 1 121 ? 13.858 -24.917 -1.532 1.00 10.10 213 THR A O 1
ATOM 944 N N . HIS A 1 122 ? 16.068 -24.617 -1.924 1.00 9.06 214 HIS A N 1
ATOM 945 C CA . HIS A 1 122 ? 15.989 -25.096 -3.331 1.00 9.25 214 HIS A CA 1
ATOM 946 C C . HIS A 1 122 ? 15.547 -26.572 -3.329 1.00 8.87 214 HIS A C 1
ATOM 947 O O . HIS A 1 122 ? 14.613 -26.917 -4.017 1.00 9.14 214 HIS A O 1
ATOM 954 N N . GLN A 1 123 ? 16.320 -27.410 -2.655 1.00 8.69 215 GLN A N 1
ATOM 955 C CA . GLN A 1 123 ? 16.084 -28.871 -2.657 1.00 8.99 215 GLN A CA 1
ATOM 956 C C . GLN A 1 123 ? 14.678 -29.167 -2.158 1.00 9.07 215 GLN A C 1
ATOM 957 O O . GLN A 1 123 ? 14.005 -30.051 -2.743 1.00 9.05 215 GLN A O 1
ATOM 963 N N . LEU A 1 124 ? 14.303 -28.543 -1.037 1.00 9.24 216 LEU A N 1
ATOM 964 C CA . LEU A 1 124 ? 12.985 -28.794 -0.421 1.00 9.51 216 LEU A CA 1
ATOM 965 C C . LEU A 1 124 ? 11.891 -28.221 -1.308 1.00 9.95 216 LEU A C 1
ATOM 966 O O . LEU A 1 124 ? 10.799 -28.767 -1.251 1.00 10.28 216 LEU A O 1
ATOM 971 N N . GLY A 1 125 ? 12.188 -27.253 -2.181 1.00 10.11 217 GLY A N 1
ATOM 972 C CA . GLY A 1 125 ? 11.229 -26.895 -3.228 1.00 10.05 217 GLY A CA 1
ATOM 973 C C . GLY A 1 125 ? 10.926 -28.088 -4.128 1.00 9.94 217 GLY A C 1
ATOM 974 O O . GLY A 1 125 ? 9.775 -28.363 -4.409 1.00 9.59 217 GLY A O 1
ATOM 975 N N . HIS A 1 126 ? 11.937 -28.795 -4.585 1.00 9.13 218 HIS A N 1
ATOM 976 C CA . HIS A 1 126 ? 11.725 -30.024 -5.387 1.00 9.12 218 HIS A CA 1
ATOM 977 C C . HIS A 1 126 ? 11.011 -31.085 -4.548 1.00 8.91 218 HIS A C 1
ATOM 978 O O . HIS A 1 126 ? 10.024 -31.663 -5.053 1.00 10.09 218 HIS A O 1
ATOM 985 N N . SER A 1 127 ? 11.351 -31.195 -3.265 1.00 8.26 219 SER A N 1
ATOM 986 C CA . SER A 1 127 ? 10.670 -32.135 -2.310 1.00 9.27 219 SER A CA 1
ATOM 987 C C . SER A 1 127 ? 9.172 -31.836 -2.214 1.00 9.25 219 SER A C 1
ATOM 988 O O . SER A 1 127 ? 8.431 -32.782 -1.852 1.00 10.54 219 SER A O 1
ATOM 991 N N . LEU A 1 128 ? 8.732 -30.608 -2.492 1.00 10.35 220 LEU A N 1
ATOM 992 C CA . LEU A 1 128 ? 7.291 -30.251 -2.429 1.00 9.70 220 LEU A CA 1
ATOM 993 C C . LEU A 1 128 ? 6.651 -30.282 -3.819 1.00 9.45 220 LEU A C 1
ATOM 994 O O . LEU A 1 128 ? 5.413 -30.117 -3.891 1.00 10.23 220 LEU A O 1
ATOM 999 N N . GLY A 1 129 ? 7.419 -30.393 -4.876 1.00 8.80 221 GLY A N 1
ATOM 1000 C CA . GLY A 1 129 ? 6.856 -30.527 -6.230 1.00 10.66 221 GLY A CA 1
ATOM 1001 C C . GLY A 1 129 ? 7.156 -29.379 -7.130 1.00 10.64 221 GLY A C 1
ATOM 1002 O O . GLY A 1 129 ? 6.612 -29.361 -8.238 1.00 11.55 221 GLY A O 1
ATOM 1003 N N . MET A 1 130 ? 8.131 -28.538 -6.775 1.00 11.39 222 MET A N 1
ATOM 1004 C CA . MET A 1 130 ? 8.574 -27.454 -7.688 1.00 11.38 222 MET A CA 1
ATOM 1005 C C . MET A 1 130 ? 9.640 -27.992 -8.599 1.00 11.29 222 MET A C 1
ATOM 1006 O O . MET A 1 130 ? 10.609 -28.576 -8.058 1.00 10.20 222 MET A O 1
ATOM 1011 N N . GLY A 1 131 ? 9.528 -27.755 -9.911 1.00 11.46 223 GLY A N 1
ATOM 1012 C CA . GLY A 1 131 ? 10.655 -27.884 -10.847 1.00 11.80 223 GLY A CA 1
ATOM 1013 C C . GLY A 1 131 ? 11.489 -26.612 -10.882 1.00 12.26 223 GLY A C 1
ATOM 1014 O O . GLY A 1 131 ? 11.401 -25.765 -9.954 1.00 12.02 223 GLY A O 1
ATOM 1015 N N . HIS A 1 132 ? 12.297 -26.479 -11.929 1.00 13.11 224 HIS A N 1
ATOM 1016 C CA . HIS A 1 132 ? 13.166 -25.297 -12.108 1.00 12.10 224 HIS A CA 1
ATOM 1017 C C . HIS A 1 132 ? 12.419 -24.171 -12.797 1.00 13.99 224 HIS A C 1
ATOM 1018 O O . HIS A 1 132 ? 11.620 -24.440 -13.753 1.00 13.32 224 HIS A O 1
ATOM 1025 N N . SER A 1 133 ? 12.812 -22.962 -12.439 1.00 14.75 225 SER A N 1
ATOM 1026 C CA . SER A 1 133 ? 12.234 -21.707 -12.981 1.00 16.67 225 SER A CA 1
ATOM 1027 C C . SER A 1 133 ? 13.108 -21.147 -14.102 1.00 15.65 225 SER A C 1
ATOM 1028 O O . SER A 1 133 ? 14.326 -21.318 -14.050 1.00 16.29 225 SER A O 1
ATOM 1031 N N . SER A 1 134 ? 12.516 -20.471 -15.087 1.00 16.99 226 SER A N 1
ATOM 1032 C CA . SER A 1 134 ? 13.271 -19.652 -16.079 1.00 17.95 226 SER A CA 1
ATOM 1033 C C . SER A 1 134 ? 13.561 -18.256 -15.511 1.00 18.15 226 SER A C 1
ATOM 1034 O O . SER A 1 134 ? 14.247 -17.480 -16.218 1.00 21.55 226 SER A O 1
ATOM 1037 N N . ASP A 1 135 ? 13.006 -17.911 -14.343 1.00 17.28 227 ASP A N 1
ATOM 1038 C CA . ASP A 1 135 ? 13.144 -16.574 -13.721 1.00 18.00 227 ASP A CA 1
ATOM 1039 C C . ASP A 1 135 ? 14.432 -16.545 -12.896 1.00 17.63 227 ASP A C 1
ATOM 1040 O O . ASP A 1 135 ? 14.514 -17.224 -11.862 1.00 18.16 227 ASP A O 1
ATOM 1045 N N . PRO A 1 136 ? 15.495 -15.797 -13.299 1.00 16.80 228 PRO A N 1
ATOM 1046 C CA . PRO A 1 136 ? 16.739 -15.797 -12.531 1.00 16.59 228 PRO A CA 1
ATOM 1047 C C . PRO A 1 136 ? 16.604 -15.359 -11.068 1.00 17.10 228 PRO A C 1
ATOM 1048 O O . PRO A 1 136 ? 17.513 -15.607 -10.326 1.00 17.11 228 PRO A O 1
ATOM 1052 N N . ASN A 1 137 ? 15.509 -14.708 -10.692 1.00 17.66 229 ASN A N 1
ATOM 1053 C CA . ASN A 1 137 ? 15.309 -14.224 -9.301 1.00 18.45 229 ASN A CA 1
ATOM 1054 C C . ASN A 1 137 ? 14.786 -15.363 -8.418 1.00 17.45 229 ASN A C 1
ATOM 1055 O O . ASN A 1 137 ? 14.815 -15.232 -7.176 1.00 17.72 229 ASN A O 1
ATOM 1060 N N . ALA A 1 138 ? 14.337 -16.460 -9.024 1.00 15.21 230 ALA A N 1
ATOM 1061 C CA . ALA A 1 138 ? 13.659 -17.560 -8.293 1.00 13.68 230 ALA A CA 1
ATOM 1062 C C . ALA A 1 138 ? 14.710 -18.406 -7.564 1.00 13.21 230 ALA A C 1
ATOM 1063 O O . ALA A 1 138 ? 15.769 -18.763 -8.129 1.00 13.90 230 ALA A O 1
ATOM 1065 N N . VAL A 1 139 ? 14.393 -18.761 -6.325 1.00 14.38 231 VAL A N 1
ATOM 1066 C CA . VAL A 1 139 ? 15.169 -19.804 -5.600 1.00 13.29 231 VAL A CA 1
ATOM 1067 C C . VAL A 1 139 ? 15.211 -21.105 -6.452 1.00 12.09 231 VAL A C 1
ATOM 1068 O O . VAL A 1 139 ? 16.223 -21.832 -6.365 1.00 10.68 231 VAL A O 1
ATOM 1072 N N . MET A 1 140 ? 14.191 -21.428 -7.259 1.00 11.11 232 MET A N 1
ATOM 1073 C CA . MET A 1 140 ? 14.136 -22.648 -8.092 1.00 11.02 232 MET A CA 1
ATOM 1074 C C . MET A 1 140 ? 14.806 -22.447 -9.444 1.00 11.89 232 MET A C 1
ATOM 1075 O O . MET A 1 140 ? 14.694 -23.341 -10.304 1.00 11.26 232 MET A O 1
ATOM 1080 N N . TYR A 1 141 ? 15.521 -21.340 -9.658 1.00 11.95 233 TYR A N 1
ATOM 1081 C CA . TYR A 1 141 ? 16.359 -21.202 -10.870 1.00 12.75 233 TYR A CA 1
ATOM 1082 C C . TYR A 1 141 ? 17.351 -22.359 -10.817 1.00 13.60 233 TYR A C 1
ATOM 1083 O O . TYR A 1 141 ? 17.742 -22.749 -9.726 1.00 13.53 233 TYR A O 1
ATOM 1092 N N . PRO A 1 142 ? 17.743 -22.975 -11.949 1.00 14.32 234 PRO A N 1
ATOM 1093 C CA . PRO A 1 142 ? 18.531 -24.208 -11.884 1.00 14.76 234 PRO A CA 1
ATOM 1094 C C . PRO A 1 142 ? 19.969 -24.096 -11.367 1.00 16.08 234 PRO A C 1
ATOM 1095 O O . PRO A 1 142 ? 20.590 -25.121 -11.136 1.00 15.84 234 PRO A O 1
ATOM 1099 N N . THR A 1 143 ? 20.489 -22.898 -11.228 1.00 15.60 235 THR A N 1
ATOM 1100 C CA . THR A 1 143 ? 21.914 -22.741 -10.840 1.00 19.57 235 THR A CA 1
ATOM 1101 C C . THR A 1 143 ? 22.014 -22.027 -9.503 1.00 20.20 235 THR A C 1
ATOM 1102 O O . THR A 1 143 ? 21.142 -21.233 -9.189 1.00 19.88 235 THR A O 1
ATOM 1106 N N . TYR A 1 144 ? 23.063 -22.336 -8.737 1.00 18.41 236 TYR A N 1
ATOM 1107 C CA . TYR A 1 144 ? 23.421 -21.595 -7.513 1.00 19.73 236 TYR A CA 1
ATOM 1108 C C . TYR A 1 144 ? 24.100 -20.277 -7.936 1.00 22.80 236 TYR A C 1
ATOM 1109 O O . TYR A 1 144 ? 23.734 -19.264 -7.323 1.00 25.15 236 TYR A O 1
ATOM 1118 N N . ASN A 1 151 ? 21.392 -14.229 2.425 1.00 39.90 243 ASN A N 1
ATOM 1119 C CA . ASN A 1 151 ? 20.266 -13.371 2.882 1.00 41.39 243 ASN A CA 1
ATOM 1120 C C . ASN A 1 151 ? 19.233 -13.250 1.743 1.00 43.09 243 ASN A C 1
ATOM 1121 O O . ASN A 1 151 ? 19.542 -12.523 0.763 1.00 47.60 243 ASN A O 1
ATOM 1126 N N . PHE A 1 152 ? 18.070 -13.927 1.818 1.00 31.48 244 PHE A N 1
ATOM 1127 C CA . PHE A 1 152 ? 17.160 -14.062 0.644 1.00 27.76 244 PHE A CA 1
ATOM 1128 C C . PHE A 1 152 ? 15.715 -14.363 1.058 1.00 23.75 244 PHE A C 1
ATOM 1129 O O . PHE A 1 152 ? 15.424 -14.557 2.201 1.00 23.88 244 PHE A O 1
ATOM 1137 N N . LYS A 1 153 ? 14.806 -14.365 0.090 1.00 22.55 245 LYS A N 1
ATOM 1138 C CA . LYS A 1 153 ? 13.382 -14.704 0.302 1.00 23.57 245 LYS A CA 1
ATOM 1139 C C . LYS A 1 153 ? 12.908 -15.477 -0.937 1.00 20.93 245 LYS A C 1
ATOM 1140 O O . LYS A 1 153 ? 13.602 -15.425 -1.976 1.00 19.15 245 LYS A O 1
ATOM 1146 N N . LEU A 1 154 ? 11.758 -16.149 -0.866 1.00 17.44 246 LEU A N 1
ATOM 1147 C CA . LEU A 1 154 ? 11.114 -16.694 -2.089 1.00 17.92 246 LEU A CA 1
ATOM 1148 C C . LEU A 1 154 ? 10.804 -15.531 -3.041 1.00 17.31 246 LEU A C 1
ATOM 1149 O O . LEU A 1 154 ? 10.410 -14.433 -2.557 1.00 16.41 246 LEU A O 1
ATOM 1154 N N . SER A 1 155 ? 10.975 -15.742 -4.338 1.00 16.87 247 SER A N 1
ATOM 1155 C CA . SER A 1 155 ? 10.594 -14.762 -5.382 1.00 15.61 247 SER A CA 1
ATOM 1156 C C . SER A 1 155 ? 9.081 -14.847 -5.598 1.00 15.27 247 SER A C 1
ATOM 1157 O O . SER A 1 155 ? 8.465 -15.893 -5.262 1.00 12.33 247 SER A O 1
ATOM 1160 N N . GLN A 1 156 ? 8.506 -13.860 -6.277 1.00 17.15 248 GLN A N 1
ATOM 1161 C CA . GLN A 1 156 ? 7.069 -13.901 -6.627 1.00 19.32 248 GLN A CA 1
ATOM 1162 C C . GLN A 1 156 ? 6.814 -15.143 -7.480 1.00 17.70 248 GLN A C 1
ATOM 1163 O O . GLN A 1 156 ? 5.791 -15.788 -7.273 1.00 18.05 248 GLN A O 1
ATOM 1169 N N . ASP A 1 157 ? 7.755 -15.528 -8.333 1.00 16.61 249 ASP A N 1
ATOM 1170 C CA . ASP A 1 157 ? 7.619 -16.739 -9.187 1.00 14.86 249 ASP A CA 1
ATOM 1171 C C . ASP A 1 157 ? 7.558 -18.010 -8.327 1.00 14.64 249 ASP A C 1
ATOM 1172 O O . ASP A 1 157 ? 6.686 -18.864 -8.605 1.00 14.58 249 ASP A O 1
ATOM 1177 N N . ASP A 1 158 ? 8.416 -18.113 -7.305 1.00 14.34 250 ASP A N 1
ATOM 1178 C CA . ASP A 1 158 ? 8.422 -19.264 -6.370 1.00 14.79 250 ASP A CA 1
ATOM 1179 C C . ASP A 1 158 ? 7.055 -19.385 -5.702 1.00 14.16 250 ASP A C 1
ATOM 1180 O O . ASP A 1 158 ? 6.502 -20.497 -5.630 1.00 14.66 250 ASP A O 1
ATOM 1185 N N . ILE A 1 159 ? 6.542 -18.258 -5.219 1.00 15.32 251 ILE A N 1
ATOM 1186 C CA . ILE A 1 159 ? 5.271 -18.219 -4.465 1.00 14.71 251 ILE A CA 1
ATOM 1187 C C . ILE A 1 159 ? 4.120 -18.542 -5.425 1.00 13.55 251 ILE A C 1
ATOM 1188 O O . ILE A 1 159 ? 3.301 -19.364 -5.065 1.00 14.78 251 ILE A O 1
ATOM 1193 N N . LYS A 1 160 ? 4.139 -18.014 -6.646 1.00 14.29 252 LYS A N 1
ATOM 1194 C CA . LYS A 1 160 ? 3.073 -18.260 -7.637 1.00 17.45 252 LYS A CA 1
ATOM 1195 C C . LYS A 1 160 ? 3.054 -19.769 -7.910 1.00 16.79 252 LYS A C 1
ATOM 1196 O O . LYS A 1 160 ? 1.995 -20.343 -7.991 1.00 17.79 252 LYS A O 1
ATOM 1202 N N . GLY A 1 161 ? 4.227 -20.395 -8.061 1.00 16.91 253 GLY A N 1
ATOM 1203 C CA . GLY A 1 161 ? 4.319 -21.819 -8.419 1.00 15.18 253 GLY A CA 1
ATOM 1204 C C . GLY A 1 161 ? 3.786 -22.704 -7.314 1.00 14.96 253 GLY A C 1
ATOM 1205 O O . GLY A 1 161 ? 2.956 -23.605 -7.589 1.00 14.47 253 GLY A O 1
ATOM 1206 N N . ILE A 1 162 ? 4.200 -22.442 -6.075 1.00 13.20 254 ILE A N 1
ATOM 1207 C CA . ILE A 1 162 ? 3.879 -23.346 -4.936 1.00 13.98 254 ILE A CA 1
ATOM 1208 C C . ILE A 1 162 ? 2.388 -23.199 -4.657 1.00 14.96 254 ILE A C 1
ATOM 1209 O O . ILE A 1 162 ? 1.740 -24.168 -4.309 1.00 13.48 254 ILE A O 1
ATOM 1214 N N . GLN A 1 163 ? 1.861 -22.002 -4.829 1.00 15.64 255 GLN A N 1
ATOM 1215 C CA . GLN A 1 163 ? 0.423 -21.772 -4.559 1.00 16.59 255 GLN A CA 1
ATOM 1216 C C . GLN A 1 163 ? -0.396 -22.369 -5.702 1.00 16.80 255 GLN A C 1
ATOM 1217 O O . GLN A 1 163 ? -1.535 -22.775 -5.427 1.00 18.44 255 GLN A O 1
ATOM 1223 N N . LYS A 1 164 ? 0.149 -22.467 -6.911 1.00 17.17 256 LYS A N 1
ATOM 1224 C CA . LYS A 1 164 ? -0.551 -23.125 -8.033 1.00 19.26 256 LYS A CA 1
ATOM 1225 C C . LYS A 1 164 ? -0.744 -24.601 -7.722 1.00 19.17 256 LYS A C 1
ATOM 1226 O O . LYS A 1 164 ? -1.789 -25.156 -8.126 1.00 20.90 256 LYS A O 1
ATOM 1232 N N . LEU A 1 165 ? 0.247 -25.234 -7.078 1.00 17.99 257 LEU A N 1
ATOM 1233 C CA . LEU A 1 165 ? 0.237 -26.681 -6.796 1.00 18.24 257 LEU A CA 1
ATOM 1234 C C . LEU A 1 165 ? -0.610 -26.962 -5.550 1.00 16.85 257 LEU A C 1
ATOM 1235 O O . LEU A 1 165 ? -1.392 -27.938 -5.618 1.00 20.15 257 LEU A O 1
ATOM 1240 N N . TYR A 1 166 ? -0.544 -26.153 -4.487 1.00 17.14 258 TYR A N 1
ATOM 1241 C CA . TYR A 1 166 ? -1.207 -26.457 -3.196 1.00 16.03 258 TYR A CA 1
ATOM 1242 C C . TYR A 1 166 ? -2.381 -25.534 -2.873 1.00 18.41 258 TYR A C 1
ATOM 1243 O O . TYR A 1 166 ? -3.088 -25.877 -1.902 1.00 19.16 258 TYR A O 1
ATOM 1252 N N . GLY A 1 167 ? -2.561 -24.449 -3.625 1.00 19.10 259 GLY A N 1
ATOM 1253 C CA . GLY A 1 167 ? -3.458 -23.345 -3.216 1.00 18.57 259 GLY A CA 1
ATOM 1254 C C . GLY A 1 167 ? -2.819 -22.431 -2.180 1.00 21.03 259 GLY A C 1
ATOM 1255 O O . GLY A 1 167 ? -1.703 -22.697 -1.755 1.00 21.34 259 GLY A O 1
ATOM 1256 N N . LYS A 1 168 ? -3.485 -21.328 -1.824 1.00 22.70 260 LYS A N 1
ATOM 1257 C CA . LYS A 1 168 ? -2.989 -20.314 -0.855 1.00 24.94 260 LYS A CA 1
ATOM 1258 C C . LYS A 1 168 ? -3.391 -20.699 0.567 1.00 27.17 260 LYS A C 1
ATOM 1259 O O . LYS A 1 168 ? -4.522 -21.209 0.749 1.00 32.05 260 LYS A O 1
ATOM 1265 N N . ARG A 1 169 ? -2.532 -20.407 1.548 1.00 25.77 261 ARG A N 1
ATOM 1266 C CA . ARG A 1 169 ? -2.875 -20.490 2.989 1.00 26.80 261 ARG A CA 1
ATOM 1267 C C . ARG A 1 169 ? -3.841 -19.338 3.281 1.00 28.48 261 ARG A C 1
ATOM 1268 O O . ARG A 1 169 ? -4.627 -19.476 4.201 1.00 35.31 261 ARG A O 1
ATOM 1322 N N A GLY B 2 3 ? 16.360 -31.927 -9.724 0.50 7.76 3 GLY C N 1
ATOM 1323 N N B GLY B 2 3 ? 16.423 -31.968 -9.817 0.50 12.84 3 GLY C N 1
ATOM 1324 C CA A GLY B 2 3 ? 15.044 -32.217 -9.174 0.50 7.47 3 GLY C CA 1
ATOM 1325 C CA B GLY B 2 3 ? 15.178 -31.992 -9.079 0.50 13.28 3 GLY C CA 1
ATOM 1326 C C A GLY B 2 3 ? 14.502 -33.362 -9.999 0.50 7.22 3 GLY C C 1
ATOM 1327 C C B GLY B 2 3 ? 14.228 -33.169 -9.150 0.50 14.55 3 GLY C C 1
ATOM 1328 O O A GLY B 2 3 ? 14.232 -33.177 -11.159 0.50 6.91 3 GLY C O 1
ATOM 1329 O O B GLY B 2 3 ? 13.227 -32.963 -8.478 0.50 10.47 3 GLY C O 1
#